Protein AF-A0A2W1MTX5-F1 (afdb_monomer)

Mean predicted aligned error: 8.09 Å

Sequence (174 aa):
MVFNNLLYFTARDSVEGYEIWQYNGINPPQLVNWLNFSNINNAQGSTGYFKVYNNKLIFVYNYNGNMALKEFDGFSVNTILSAALSYRNLYVFNNKLYVVGACYLCDGLRLWEYDGVSMNLIPNLLMTEDNLLGANWLTGFEDEYFTEFQNELYFTAYDTTHGYEIWKYDGSVA

Structure (mmCIF, N/CA/C/O backbone):
data_AF-A0A2W1MTX5-F1
#
_entry.id   AF-A0A2W1MTX5-F1
#
loop_
_atom_site.group_PDB
_atom_site.id
_atom_site.type_symbol
_atom_site.label_atom_id
_atom_site.label_alt_id
_atom_site.label_comp_id
_atom_site.label_asym_id
_atom_site.label_entity_id
_atom_site.label_seq_id
_atom_site.pdbx_PDB_ins_code
_atom_site.Cartn_x
_atom_site.Cartn_y
_atom_site.Cartn_z
_atom_site.occupancy
_atom_site.B_iso_or_equiv
_atom_site.auth_seq_id
_atom_site.auth_comp_id
_atom_site.auth_asym_id
_atom_site.auth_atom_id
_atom_site.pdbx_PDB_model_num
ATOM 1 N N . MET A 1 1 ? -12.093 -1.564 3.730 1.00 90.12 1 MET A N 1
ATOM 2 C CA . MET A 1 1 ? -11.283 -2.759 4.060 1.00 90.12 1 MET A CA 1
ATOM 3 C C . MET A 1 1 ? -11.700 -3.292 5.421 1.00 90.12 1 MET A C 1
ATOM 5 O O . MET A 1 1 ? -11.921 -2.481 6.301 1.00 90.12 1 MET A O 1
ATOM 9 N N . VAL A 1 2 ? -11.815 -4.606 5.621 1.00 93.25 2 VAL A N 1
ATOM 10 C CA . VAL A 1 2 ? -12.070 -5.176 6.959 1.00 93.25 2 VAL A CA 1
ATOM 11 C C . VAL A 1 2 ? -10.751 -5.660 7.558 1.00 93.25 2 VAL A C 1
ATOM 13 O O . VAL A 1 2 ? -10.014 -6.387 6.902 1.00 93.25 2 VAL A O 1
ATOM 16 N N . PHE A 1 3 ? -10.455 -5.257 8.791 1.00 93.69 3 PHE A N 1
ATOM 17 C CA . PHE A 1 3 ? -9.274 -5.665 9.559 1.00 93.69 3 PHE A CA 1
ATOM 18 C C . PHE A 1 3 ? -9.670 -5.746 11.037 1.00 93.69 3 PHE A C 1
ATOM 20 O O . PHE A 1 3 ? -10.489 -4.949 11.475 1.00 93.69 3 PHE A O 1
ATOM 27 N N . ASN A 1 4 ? -9.187 -6.728 11.803 1.00 93.19 4 ASN A N 1
ATOM 28 C CA . ASN A 1 4 ? -9.534 -6.889 13.228 1.00 93.19 4 ASN A CA 1
ATOM 29 C C . ASN A 1 4 ? -11.040 -6.730 13.550 1.00 93.19 4 ASN A C 1
ATOM 31 O O . ASN A 1 4 ? -11.419 -6.121 14.547 1.00 93.19 4 ASN A O 1
ATOM 35 N N . ASN A 1 5 ? -11.905 -7.275 12.683 1.00 94.00 5 ASN A N 1
ATOM 36 C CA . ASN A 1 5 ? -13.369 -7.205 12.794 1.00 94.00 5 ASN A CA 1
ATOM 37 C C . ASN A 1 5 ? -13.969 -5.778 12.778 1.00 94.00 5 ASN A C 1
ATOM 39 O O . ASN A 1 5 ? -15.096 -5.567 13.224 1.00 94.00 5 ASN A O 1
ATOM 43 N N . LEU A 1 6 ? -13.230 -4.802 12.251 1.00 94.12 6 LEU A N 1
ATOM 44 C CA . LEU A 1 6 ? -13.677 -3.432 12.026 1.00 94.12 6 LEU A CA 1
ATOM 45 C C . LEU A 1 6 ? -13.599 -3.098 10.535 1.00 94.12 6 LEU A C 1
ATOM 47 O O . LEU A 1 6 ? -12.701 -3.546 9.817 1.00 94.12 6 LEU A O 1
ATOM 51 N N . LEU A 1 7 ? -14.547 -2.291 10.065 1.00 94.56 7 LEU A N 1
ATOM 52 C CA . LEU A 1 7 ? -14.495 -1.697 8.737 1.00 94.56 7 LEU A CA 1
ATOM 53 C C . LEU A 1 7 ? -13.614 -0.449 8.787 1.00 94.56 7 LEU A C 1
ATOM 55 O O . LEU A 1 7 ? -13.974 0.525 9.438 1.00 94.56 7 LEU A O 1
ATOM 59 N N . TYR A 1 8 ? -12.509 -0.470 8.053 1.00 91.25 8 TYR A N 1
ATOM 60 C CA . TYR A 1 8 ? -11.626 0.664 7.807 1.00 91.25 8 TYR A CA 1
ATOM 61 C C . TYR A 1 8 ? -11.918 1.297 6.451 1.00 91.25 8 TYR A C 1
ATOM 63 O O . TYR A 1 8 ? -12.073 0.595 5.443 1.00 91.25 8 TYR A O 1
ATOM 71 N N . PHE A 1 9 ? -11.973 2.621 6.418 1.00 89.62 9 PHE A N 1
ATOM 72 C CA . PHE A 1 9 ? -12.223 3.396 5.210 1.00 89.62 9 PHE A CA 1
ATOM 73 C C . PHE A 1 9 ? -11.628 4.794 5.339 1.00 89.62 9 PHE A C 1
ATOM 75 O O . PHE A 1 9 ? -11.314 5.251 6.436 1.00 89.62 9 PHE A O 1
ATOM 82 N N . THR A 1 10 ? -11.482 5.470 4.207 1.00 84.94 10 THR A N 1
ATOM 83 C CA . THR A 1 10 ? -11.014 6.850 4.183 1.00 84.94 10 THR A CA 1
ATOM 84 C C . THR A 1 10 ? -12.199 7.807 4.227 1.00 84.94 10 THR A C 1
ATOM 86 O O . THR A 1 10 ? -13.152 7.646 3.464 1.00 84.94 10 THR A O 1
ATOM 89 N N . ALA A 1 11 ? -12.145 8.812 5.095 1.00 84.06 11 ALA A N 1
ATOM 90 C CA . ALA A 1 11 ? -13.117 9.902 5.135 1.00 84.06 11 ALA A CA 1
ATOM 91 C C . ALA A 1 11 ? -12.456 11.199 5.614 1.00 84.06 11 ALA A C 1
ATOM 93 O O . ALA A 1 11 ? -11.381 11.177 6.208 1.00 84.06 11 ALA A O 1
ATOM 94 N N . ARG A 1 12 ? -13.108 12.329 5.342 1.00 78.19 12 ARG A N 1
ATOM 95 C CA . ARG A 1 12 ? -12.662 13.667 5.750 1.00 78.19 12 ARG A CA 1
ATOM 96 C C . ARG A 1 12 ? -13.716 14.329 6.625 1.00 78.19 12 ARG A C 1
ATOM 98 O O . ARG A 1 12 ? -14.905 14.039 6.455 1.00 78.19 12 ARG A O 1
ATOM 105 N N . ASP A 1 13 ? -13.296 15.262 7.462 1.00 72.12 13 ASP A N 1
ATOM 106 C CA . ASP A 1 13 ? -14.199 16.198 8.125 1.00 72.12 13 ASP A CA 1
ATOM 107 C C . ASP A 1 13 ? -13.969 17.642 7.622 1.00 72.12 13 ASP A C 1
ATOM 109 O O . ASP A 1 13 ? -13.434 17.846 6.531 1.00 72.12 13 ASP A O 1
ATOM 113 N N . SER A 1 14 ? -14.476 18.653 8.337 1.00 65.31 14 SER A N 1
ATOM 114 C CA . SER A 1 14 ? -14.325 20.064 7.948 1.00 65.31 14 SER A CA 1
ATOM 115 C C . SER A 1 14 ? -12.987 20.699 8.344 1.00 65.31 14 SER A C 1
ATOM 117 O O . SER A 1 14 ? -12.771 21.872 8.036 1.00 65.31 14 SER A O 1
ATOM 119 N N . VAL A 1 15 ? -12.140 19.978 9.075 1.00 68.06 15 VAL A N 1
ATOM 120 C CA . VAL A 1 15 ? -10.906 20.472 9.696 1.00 68.06 15 VAL A CA 1
ATOM 121 C C . VAL A 1 15 ? -9.678 19.764 9.113 1.00 68.06 15 VAL A C 1
ATOM 123 O O . VAL A 1 15 ? -8.641 20.409 8.940 1.00 68.06 15 VAL A O 1
ATOM 126 N N . GLU A 1 16 ? -9.800 18.493 8.727 1.00 67.12 16 GLU A N 1
ATOM 127 C CA . GLU A 1 16 ? -8.694 17.668 8.237 1.00 67.12 16 GLU A CA 1
ATOM 128 C C . GLU A 1 16 ? -8.829 17.188 6.778 1.00 67.12 16 GLU A C 1
ATOM 130 O O . GLU A 1 16 ? -9.865 17.304 6.117 1.00 67.12 16 GLU A O 1
ATOM 135 N N . GLY A 1 17 ? -7.723 16.638 6.263 1.00 74.06 17 GLY A N 1
ATOM 136 C CA . GLY A 1 17 ? -7.678 15.913 4.996 1.00 74.06 17 GLY A CA 1
ATOM 137 C C . GLY A 1 17 ? -8.372 14.544 5.059 1.00 74.06 17 GLY A C 1
ATOM 138 O O . GLY A 1 17 ? -9.192 14.254 5.926 1.00 74.06 17 GLY A O 1
ATOM 139 N N . TYR A 1 18 ? -8.066 13.682 4.095 1.00 79.31 18 TYR A N 1
ATOM 140 C CA . TYR A 1 18 ? -8.603 12.325 4.029 1.00 79.31 18 TYR A CA 1
ATOM 141 C C . TYR A 1 18 ? -7.907 11.408 5.046 1.00 79.31 18 TYR A C 1
ATOM 143 O O . TYR A 1 18 ? -6.789 10.967 4.827 1.00 79.31 18 TYR A O 1
ATOM 151 N N . GLU A 1 19 ? -8.566 11.051 6.140 1.00 82.19 19 GLU A N 1
ATOM 152 C CA . GLU A 1 19 ? -7.983 10.217 7.198 1.00 82.19 19 GLU A CA 1
ATOM 153 C C . GLU A 1 19 ? -8.576 8.806 7.240 1.00 82.19 19 GLU A C 1
ATOM 155 O O . GLU A 1 19 ? -9.538 8.498 6.535 1.00 82.19 19 GLU A O 1
ATOM 160 N N . ILE A 1 20 ? -7.991 7.928 8.061 1.00 84.81 20 ILE A N 1
ATOM 161 C CA . ILE A 1 20 ? -8.461 6.548 8.241 1.00 84.81 20 ILE A CA 1
ATOM 162 C C . ILE A 1 20 ? -9.460 6.477 9.392 1.00 84.81 20 ILE A C 1
ATOM 164 O O . ILE A 1 20 ? -9.120 6.681 10.558 1.00 84.81 20 ILE A O 1
ATOM 168 N N . TRP A 1 21 ? -10.681 6.082 9.063 1.00 88.88 21 TRP A N 1
ATOM 169 C CA . TRP A 1 21 ? -11.778 5.880 9.998 1.00 88.88 21 TRP A CA 1
ATOM 170 C C . TRP A 1 21 ? -12.066 4.395 10.169 1.00 88.88 21 TRP A C 1
ATOM 172 O O . TRP A 1 21 ? -11.872 3.601 9.247 1.00 88.88 21 TRP A O 1
ATOM 182 N N . GLN A 1 22 ? -12.555 4.033 11.351 1.00 92.00 22 GLN A N 1
ATOM 183 C CA . GLN A 1 22 ? -13.020 2.694 11.681 1.00 92.00 22 GLN A CA 1
ATOM 184 C C . GLN A 1 22 ? -14.496 2.697 12.074 1.00 92.00 22 GLN A C 1
ATOM 186 O O . GLN A 1 22 ? -14.993 3.620 12.721 1.00 92.00 22 GLN A O 1
ATOM 191 N N . TYR A 1 23 ? -15.193 1.623 11.725 1.00 95.06 23 TYR A N 1
ATOM 192 C CA . TYR A 1 23 ? -16.592 1.400 12.061 1.00 95.06 23 TYR A CA 1
ATOM 193 C C . TYR A 1 23 ? -16.807 -0.037 12.531 1.00 95.06 23 TYR A C 1
ATOM 195 O O . TYR A 1 23 ? -16.340 -0.989 11.906 1.00 95.06 23 TYR A O 1
ATOM 203 N N . ASN A 1 24 ? -17.529 -0.189 13.640 1.00 96.00 24 ASN A N 1
ATOM 204 C CA . ASN A 1 24 ? -17.792 -1.483 14.273 1.00 96.00 24 ASN A CA 1
ATOM 205 C C . ASN A 1 24 ? -19.182 -2.059 13.949 1.00 96.00 24 ASN A C 1
ATOM 207 O O . ASN A 1 24 ? -19.570 -3.060 14.544 1.00 96.00 24 ASN A O 1
ATOM 211 N N . GLY A 1 25 ? -19.960 -1.416 13.073 1.00 96.62 25 GLY A N 1
ATOM 212 C CA . GLY A 1 25 ? -21.323 -1.854 12.750 1.00 96.62 25 GLY A CA 1
ATOM 213 C C . GLY A 1 25 ? -22.415 -1.353 13.701 1.00 96.62 25 GLY A C 1
ATOM 214 O O . GLY A 1 25 ? -23.589 -1.579 13.429 1.00 96.62 25 GLY A O 1
ATOM 215 N N . ILE A 1 26 ? -22.063 -0.687 14.808 1.00 97.19 26 ILE A N 1
ATOM 216 C CA . ILE A 1 26 ? -23.009 -0.325 15.880 1.00 97.19 26 ILE A CA 1
ATOM 217 C C . ILE A 1 26 ? -22.917 1.164 16.230 1.00 97.19 26 ILE A C 1
ATOM 219 O O . ILE A 1 26 ? -23.911 1.881 16.168 1.00 97.19 26 ILE A O 1
ATOM 223 N N . ASN A 1 27 ? -21.725 1.636 16.592 1.00 96.00 27 ASN A N 1
ATOM 224 C CA . ASN A 1 27 ? -21.475 3.016 17.002 1.00 96.00 27 ASN A CA 1
ATOM 225 C C . ASN A 1 27 ? -21.075 3.874 15.796 1.00 96.00 27 ASN A C 1
ATOM 227 O O . ASN A 1 27 ? -20.521 3.331 14.838 1.00 96.00 27 ASN A O 1
ATOM 231 N N . PRO A 1 28 ? -21.278 5.204 15.837 1.00 95.19 28 PRO A N 1
ATOM 232 C CA . PRO A 1 28 ? -20.787 6.096 14.791 1.00 95.19 28 PRO A CA 1
ATOM 233 C C . PRO A 1 28 ? -19.294 5.872 14.503 1.00 95.19 28 PRO A C 1
ATOM 235 O O . PRO A 1 28 ? -18.539 5.628 15.454 1.00 95.19 28 PRO A O 1
ATOM 238 N N . PRO A 1 29 ? -18.850 5.965 13.235 1.00 93.44 29 PRO A N 1
ATOM 239 C CA . PRO A 1 29 ? -17.447 5.792 12.887 1.00 93.44 29 PRO A CA 1
ATOM 240 C C . PRO A 1 29 ? -16.524 6.695 13.700 1.00 93.44 29 PRO A C 1
ATOM 242 O O . PRO A 1 29 ? -16.863 7.838 14.002 1.00 93.44 29 PRO A O 1
ATOM 245 N N . GLN A 1 30 ? -15.360 6.164 14.051 1.00 89.62 30 GLN A N 1
ATOM 246 C CA . GLN A 1 30 ? -14.354 6.853 14.850 1.00 89.62 30 GLN A CA 1
ATOM 247 C C . GLN A 1 30 ? -13.054 6.949 14.061 1.00 89.62 30 GLN A C 1
ATOM 249 O O . GLN A 1 30 ? -12.709 6.041 13.306 1.00 89.62 30 GLN A O 1
ATOM 254 N N . LEU A 1 31 ? -12.318 8.032 14.263 1.00 85.88 31 LEU A N 1
ATOM 255 C CA . LEU A 1 31 ? -10.986 8.200 13.701 1.00 85.88 31 LEU A CA 1
ATOM 256 C C . LEU A 1 31 ? -10.019 7.211 14.378 1.00 85.88 31 LEU A C 1
ATOM 258 O O . LEU A 1 31 ? -10.013 7.095 15.603 1.00 85.88 31 LEU A O 1
ATOM 262 N N . VAL A 1 32 ? -9.233 6.466 13.592 1.00 79.44 32 VAL A N 1
ATOM 263 C CA . VAL A 1 32 ? -8.360 5.385 14.103 1.00 79.44 32 VAL A CA 1
ATOM 264 C C . VAL A 1 32 ? -7.237 5.933 14.973 1.00 79.44 32 VAL A C 1
ATOM 266 O O . VAL A 1 32 ? -6.928 5.379 16.024 1.00 79.44 32 VAL A O 1
ATOM 269 N N . ASN A 1 33 ? -6.633 7.031 14.536 1.00 66.50 33 ASN A N 1
ATOM 270 C CA . ASN A 1 33 ? -5.712 7.834 15.318 1.00 66.50 33 ASN A CA 1
ATOM 271 C C . ASN A 1 33 ? -5.543 9.182 14.615 1.00 66.50 33 ASN A C 1
ATOM 273 O O . ASN A 1 33 ? -5.628 9.251 13.388 1.00 66.50 33 ASN A O 1
ATOM 277 N N . TRP A 1 34 ? -5.258 10.235 15.375 1.00 60.94 34 TRP A N 1
ATOM 278 C CA . TRP A 1 34 ? -4.861 11.514 14.800 1.00 60.94 34 TRP A CA 1
ATOM 279 C C . TRP A 1 34 ? -3.433 11.362 14.289 1.00 60.94 34 TRP A C 1
ATOM 281 O O . TRP A 1 34 ? -2.469 11.447 15.055 1.00 60.94 34 TRP A O 1
ATOM 291 N N . LEU A 1 35 ? -3.269 11.157 12.984 1.00 57.59 35 LEU A N 1
ATOM 292 C CA . LEU A 1 35 ? -2.028 11.571 12.349 1.00 57.59 35 LEU A CA 1
ATOM 293 C C . LEU A 1 35 ? -2.075 13.108 12.377 1.00 57.59 35 LEU A C 1
ATOM 295 O O . LEU A 1 35 ? -2.723 13.742 11.562 1.00 57.59 35 LEU A O 1
ATOM 299 N N . ASN A 1 36 ? -1.552 13.684 13.457 1.00 49.34 36 ASN A N 1
ATOM 300 C CA . ASN A 1 36 ? -1.756 15.077 13.847 1.00 49.34 36 ASN A CA 1
ATOM 301 C C . ASN A 1 36 ? -1.218 16.022 12.760 1.00 49.34 36 ASN A C 1
ATOM 303 O O . ASN A 1 36 ? -0.002 16.187 12.643 1.00 49.34 36 ASN A O 1
ATOM 307 N N . PHE A 1 37 ? -2.100 16.653 11.986 1.00 53.56 37 PHE A N 1
ATOM 308 C CA . PHE A 1 37 ? -1.692 17.643 10.998 1.00 53.56 37 PHE A CA 1
ATOM 309 C C . PHE A 1 37 ? -2.513 18.909 11.142 1.00 53.56 37 PHE A C 1
ATOM 311 O O . PHE A 1 37 ? -3.632 19.038 10.657 1.00 53.56 37 PHE A O 1
ATOM 318 N N . SER A 1 38 ? -1.902 19.892 11.787 1.00 44.47 38 SER A N 1
ATOM 319 C CA . SER A 1 38 ? -2.308 21.266 11.599 1.00 44.47 38 SER A CA 1
ATOM 320 C C . SER A 1 38 ? -2.034 21.639 10.143 1.00 44.47 38 SER A C 1
ATOM 322 O O . SER A 1 38 ? -0.888 21.616 9.694 1.00 44.47 38 SER A O 1
ATOM 324 N N . ASN A 1 39 ? -3.101 22.062 9.458 1.00 51.78 39 ASN A N 1
ATOM 325 C CA . ASN A 1 39 ? -3.053 22.977 8.320 1.00 51.78 39 ASN A CA 1
ATOM 326 C C . ASN A 1 39 ? -2.753 22.351 6.952 1.00 51.78 39 ASN A C 1
ATOM 328 O O . ASN A 1 39 ? -1.638 22.540 6.473 1.00 51.78 39 ASN A O 1
ATOM 332 N N . ILE A 1 40 ? -3.698 21.672 6.271 1.00 51.16 40 ILE A N 1
ATOM 333 C CA . ILE A 1 40 ? -3.433 21.311 4.866 1.00 51.16 40 ILE A CA 1
ATOM 334 C C . ILE A 1 40 ? -4.640 21.153 3.921 1.00 51.16 40 ILE A C 1
ATOM 336 O O . ILE A 1 40 ? -5.714 20.689 4.278 1.00 51.16 40 ILE A O 1
ATOM 340 N N . ASN A 1 41 ? -4.407 21.598 2.681 1.00 54.91 41 ASN A N 1
ATOM 341 C CA . ASN A 1 41 ? -5.331 21.700 1.547 1.00 54.91 41 ASN A CA 1
ATOM 342 C C . ASN A 1 41 ? -5.973 20.353 1.129 1.00 54.91 41 ASN A C 1
ATOM 344 O O . ASN A 1 41 ? -5.428 19.292 1.406 1.00 54.91 41 ASN A O 1
ATOM 348 N N . ASN A 1 42 ? -7.068 20.423 0.355 1.00 54.22 42 ASN A N 1
ATOM 349 C CA . ASN A 1 42 ? -8.006 19.357 -0.081 1.00 54.22 42 ASN A CA 1
ATOM 350 C C . ASN A 1 42 ? -7.465 17.999 -0.617 1.00 54.22 42 ASN A C 1
ATOM 352 O O . ASN A 1 42 ? -8.279 17.148 -0.966 1.00 54.22 42 ASN A O 1
ATOM 356 N N . ALA A 1 43 ? -6.154 17.773 -0.730 1.00 55.94 43 ALA A N 1
ATOM 357 C CA . ALA A 1 43 ? -5.562 16.598 -1.390 1.00 55.94 43 ALA A CA 1
ATOM 358 C C . ALA A 1 43 ? -4.650 15.742 -0.485 1.00 55.94 43 ALA A C 1
ATOM 360 O O . ALA A 1 43 ? -3.892 14.918 -0.993 1.00 55.94 43 ALA A O 1
ATOM 361 N N . GLN A 1 44 ? -4.664 15.961 0.832 1.00 69.50 44 GLN A N 1
ATOM 362 C CA . GLN A 1 44 ? -3.721 15.323 1.762 1.00 69.50 44 GLN A CA 1
ATOM 363 C C . GLN A 1 44 ? -4.392 14.248 2.601 1.00 69.50 44 GLN A C 1
ATOM 365 O O . GLN A 1 44 ? -5.586 14.354 2.879 1.00 69.50 44 GLN A O 1
ATOM 370 N N . GLY A 1 45 ? -3.623 13.226 2.979 1.00 70.75 45 GLY A N 1
ATOM 371 C CA . GLY A 1 45 ? -4.103 12.122 3.799 1.00 70.75 45 GLY A CA 1
ATOM 372 C C . GLY A 1 45 ? -3.978 10.736 3.152 1.00 70.75 45 GLY A C 1
ATOM 373 O O . GLY A 1 45 ? -3.275 10.538 2.158 1.00 70.75 45 GLY A O 1
ATOM 374 N N . SER A 1 46 ? -4.641 9.741 3.739 1.00 69.81 46 SER A N 1
ATOM 375 C CA . SER A 1 46 ? -4.785 8.393 3.184 1.00 69.81 46 SER A CA 1
ATOM 376 C C . SER A 1 46 ? -5.471 8.433 1.818 1.00 69.81 46 SER A C 1
ATOM 378 O O . SER A 1 46 ? -6.491 9.091 1.639 1.00 69.81 46 SER A O 1
ATOM 380 N N . THR A 1 47 ? -4.947 7.681 0.853 1.00 71.50 47 THR A N 1
ATOM 381 C CA . THR A 1 47 ? -5.473 7.673 -0.520 1.00 71.50 47 THR A CA 1
ATOM 382 C C . THR A 1 47 ? -6.641 6.709 -0.734 1.00 71.50 47 THR A C 1
ATOM 384 O O . THR A 1 47 ? -7.101 6.562 -1.858 1.00 71.50 47 THR A O 1
ATOM 387 N N . GLY A 1 48 ? -7.092 5.992 0.299 1.00 72.69 48 GLY A N 1
ATOM 388 C CA . GLY A 1 48 ? -8.124 4.958 0.154 1.00 72.69 48 GLY A CA 1
ATOM 389 C C . GLY A 1 48 ? -7.612 3.589 -0.295 1.00 72.69 48 GLY A C 1
ATOM 390 O O . GLY A 1 48 ? -8.366 2.618 -0.244 1.00 72.69 48 GLY A O 1
ATOM 391 N N . TYR A 1 49 ? -6.332 3.468 -0.660 1.00 77.69 49 TYR A N 1
ATOM 392 C CA . TYR A 1 49 ? -5.725 2.174 -0.972 1.00 77.69 49 TYR A CA 1
ATOM 393 C C . TYR A 1 49 ? -5.315 1.466 0.314 1.00 77.69 49 TYR A C 1
ATOM 395 O O . TYR A 1 49 ? -4.376 1.880 0.997 1.00 77.69 49 TYR A O 1
ATOM 403 N N . PHE A 1 50 ? -6.021 0.379 0.619 1.00 84.19 50 PHE A N 1
ATOM 404 C CA . PHE A 1 50 ? -5.778 -0.469 1.778 1.00 84.19 50 PHE A CA 1
ATOM 405 C C . PHE A 1 50 ? -5.583 -1.920 1.351 1.00 84.19 50 PHE A C 1
ATOM 407 O O . PHE A 1 50 ? -6.359 -2.442 0.547 1.00 84.19 50 PHE A O 1
ATOM 414 N N . LYS A 1 51 ? -4.638 -2.614 1.981 1.00 90.69 51 LYS A N 1
ATOM 415 C CA . LYS A 1 51 ? -4.561 -4.080 1.974 1.00 90.69 51 LYS A CA 1
ATOM 416 C C . LYS A 1 51 ? -4.273 -4.597 3.370 1.00 90.69 51 LYS A C 1
ATOM 418 O O . LYS A 1 51 ? -3.589 -3.941 4.145 1.00 90.69 51 LYS A O 1
ATOM 423 N N . VAL A 1 52 ? -4.795 -5.775 3.689 1.00 92.94 52 VAL A N 1
ATOM 424 C CA . VAL A 1 52 ? -4.351 -6.510 4.875 1.00 92.94 52 VAL A CA 1
ATOM 425 C C . VAL A 1 52 ? -3.192 -7.402 4.455 1.00 92.94 52 VAL A C 1
ATOM 427 O O . VAL A 1 52 ? -3.330 -8.186 3.520 1.00 92.94 52 VAL A O 1
ATOM 430 N N . TYR A 1 53 ? -2.060 -7.271 5.137 1.00 94.06 53 TYR A N 1
ATOM 431 C CA . TYR A 1 53 ? -0.862 -8.072 4.908 1.00 94.06 53 TYR A CA 1
ATOM 432 C C . TYR A 1 53 ? -0.171 -8.331 6.247 1.00 94.06 53 TYR A C 1
ATOM 434 O O . TYR A 1 53 ? -0.042 -7.412 7.052 1.00 94.06 53 TYR A O 1
ATOM 442 N N . ASN A 1 54 ? 0.226 -9.579 6.512 1.00 94.00 54 ASN A N 1
ATOM 443 C CA . ASN A 1 54 ? 0.875 -9.992 7.765 1.00 94.00 54 ASN A CA 1
ATOM 444 C C . ASN A 1 54 ? 0.185 -9.455 9.034 1.00 94.00 54 ASN A C 1
ATOM 446 O O . ASN A 1 54 ? 0.833 -8.953 9.950 1.00 94.00 54 ASN A O 1
ATOM 450 N N . ASN A 1 55 ? -1.149 -9.559 9.075 1.00 93.19 55 ASN A N 1
ATOM 451 C CA . ASN A 1 55 ? -1.987 -9.080 10.178 1.00 93.19 55 ASN A CA 1
ATOM 452 C C . ASN A 1 55 ? -1.840 -7.575 10.484 1.00 93.19 55 ASN A C 1
ATOM 454 O O . ASN A 1 55 ? -2.014 -7.141 11.622 1.00 93.19 55 ASN A O 1
ATOM 458 N N . LYS A 1 56 ? -1.533 -6.772 9.465 1.00 93.12 56 LYS A N 1
ATOM 459 C CA . LYS A 1 56 ? -1.517 -5.312 9.532 1.00 93.12 56 LYS A CA 1
ATOM 460 C C . LYS A 1 56 ? -2.330 -4.728 8.390 1.00 93.12 56 LYS A C 1
ATOM 462 O O . LYS A 1 56 ? -2.404 -5.304 7.303 1.00 93.12 56 LYS A O 1
ATOM 467 N N . LEU A 1 57 ? -2.916 -3.562 8.627 1.00 92.50 57 LEU A N 1
ATOM 468 C CA . LEU A 1 57 ? -3.494 -2.740 7.576 1.00 92.50 57 LEU A CA 1
ATOM 469 C C . LEU A 1 57 ? -2.373 -1.925 6.926 1.00 92.50 57 LEU A C 1
ATOM 471 O O . LEU A 1 57 ? -1.792 -1.051 7.562 1.00 92.50 57 LEU A O 1
ATOM 475 N N . ILE A 1 58 ? -2.074 -2.212 5.665 1.00 90.94 58 ILE A N 1
ATOM 476 C CA . ILE A 1 58 ? -1.113 -1.477 4.847 1.00 90.94 58 ILE A CA 1
ATOM 477 C C . ILE A 1 58 ? -1.856 -0.443 4.020 1.00 90.94 58 ILE A C 1
ATOM 479 O O . ILE A 1 58 ? -2.893 -0.752 3.425 1.00 90.94 58 ILE A O 1
ATOM 483 N N . PHE A 1 59 ? -1.328 0.774 3.972 1.00 87.12 59 PHE A N 1
ATOM 484 C CA . PHE A 1 59 ? -1.949 1.866 3.242 1.00 87.12 59 PHE A CA 1
ATOM 485 C C . PHE A 1 59 ? -0.938 2.866 2.706 1.00 87.12 59 PHE A C 1
ATOM 487 O O . PHE A 1 59 ? 0.176 3.014 3.216 1.00 87.12 59 PHE A O 1
ATOM 494 N N . VAL A 1 60 ? -1.369 3.585 1.676 1.00 83.06 60 VAL A N 1
ATOM 495 C CA . VAL A 1 60 ? -0.616 4.696 1.107 1.00 83.06 60 VAL A CA 1
ATOM 496 C C . VAL A 1 60 ? -1.121 6.008 1.701 1.00 83.06 60 VAL A C 1
ATOM 498 O O . VAL A 1 60 ? -2.325 6.247 1.818 1.00 83.06 60 VAL A O 1
ATOM 501 N N . TYR A 1 61 ? -0.179 6.861 2.092 1.00 81.88 61 TYR A N 1
ATOM 502 C CA . TYR A 1 61 ? -0.439 8.156 2.707 1.00 81.88 61 TYR A CA 1
ATOM 503 C C . TYR A 1 61 ? 0.213 9.277 1.898 1.00 81.88 61 TYR A C 1
ATOM 505 O O . TYR A 1 61 ? 1.413 9.210 1.656 1.00 81.88 61 TYR A O 1
ATOM 513 N N . ASN A 1 62 ? -0.540 10.308 1.508 1.00 78.44 62 ASN A N 1
ATOM 514 C CA . ASN A 1 62 ? -0.033 11.490 0.808 1.00 78.44 62 ASN A CA 1
ATOM 515 C C . ASN A 1 62 ? 0.172 12.667 1.775 1.00 78.44 62 ASN A C 1
ATOM 517 O O . ASN A 1 62 ? -0.760 13.093 2.455 1.00 78.44 62 ASN A O 1
ATOM 521 N N . TYR A 1 63 ? 1.379 13.232 1.784 1.00 76.50 63 TYR A N 1
ATOM 522 C CA . TYR A 1 63 ? 1.715 14.470 2.480 1.00 76.50 63 TYR A CA 1
ATOM 523 C C . TYR A 1 63 ? 2.373 15.462 1.524 1.00 76.50 63 TYR A C 1
ATOM 525 O O . TYR A 1 63 ? 3.509 15.254 1.087 1.00 76.50 63 TYR A O 1
ATOM 533 N N . ASN A 1 64 ? 1.687 16.564 1.209 1.00 73.38 64 ASN A N 1
ATOM 534 C CA . ASN A 1 64 ? 2.181 17.580 0.271 1.00 73.38 64 ASN A CA 1
ATOM 535 C C . ASN A 1 64 ? 2.707 16.986 -1.058 1.00 73.38 64 ASN A C 1
ATOM 537 O O . ASN A 1 64 ? 3.754 17.397 -1.552 1.00 73.38 64 ASN A O 1
ATOM 541 N N . GLY A 1 65 ? 2.022 15.978 -1.613 1.00 71.44 65 GLY A N 1
ATOM 542 C CA . GLY A 1 65 ? 2.434 15.315 -2.858 1.00 71.44 65 GLY A CA 1
ATOM 543 C C . GLY A 1 65 ? 3.484 14.210 -2.694 1.00 71.44 65 GLY A C 1
ATOM 544 O O . GLY A 1 65 ? 3.725 13.470 -3.642 1.00 71.44 65 GLY A O 1
ATOM 545 N N . ASN A 1 66 ? 4.065 14.038 -1.504 1.00 73.88 66 ASN A N 1
ATOM 546 C CA . ASN A 1 66 ? 4.958 12.921 -1.202 1.00 73.88 66 ASN A CA 1
ATOM 547 C C . ASN A 1 66 ? 4.142 11.757 -0.648 1.00 73.88 66 ASN A C 1
ATOM 549 O O . ASN A 1 66 ? 3.379 11.949 0.300 1.00 73.88 66 ASN A O 1
ATOM 553 N N . MET A 1 67 ? 4.299 10.556 -1.206 1.00 77.38 67 MET A N 1
ATOM 554 C CA . MET A 1 67 ? 3.570 9.387 -0.721 1.00 77.38 67 MET A CA 1
ATOM 555 C C . MET A 1 67 ? 4.462 8.522 0.171 1.00 77.38 67 MET A C 1
ATOM 557 O O . MET A 1 67 ? 5.637 8.314 -0.107 1.00 77.38 67 MET A O 1
ATOM 561 N N . ALA A 1 68 ? 3.895 7.991 1.247 1.00 82.31 68 ALA A N 1
ATOM 562 C CA . ALA A 1 68 ? 4.546 7.050 2.145 1.00 82.31 68 ALA A CA 1
ATOM 563 C C . ALA A 1 68 ? 3.728 5.762 2.222 1.00 82.31 68 ALA A C 1
ATOM 565 O O . ALA A 1 68 ? 2.496 5.807 2.259 1.00 82.31 68 ALA A O 1
ATOM 566 N N . LEU A 1 69 ? 4.422 4.626 2.284 1.00 86.69 69 LEU A N 1
ATOM 567 C CA . LEU A 1 69 ? 3.809 3.344 2.605 1.00 86.69 69 LEU A CA 1
ATOM 568 C C . LEU A 1 69 ? 3.829 3.172 4.124 1.00 86.69 69 LEU A C 1
ATOM 570 O O . LEU A 1 69 ? 4.892 3.235 4.751 1.00 86.69 69 LEU A O 1
ATOM 574 N N . LYS A 1 70 ? 2.653 2.986 4.716 1.00 88.25 70 LYS A N 1
ATOM 575 C CA . LYS A 1 70 ? 2.468 2.876 6.162 1.00 88.25 70 LYS A CA 1
ATOM 576 C C . LYS A 1 70 ? 1.750 1.587 6.523 1.00 88.25 70 LYS A C 1
ATOM 578 O O . LYS A 1 70 ? 1.019 1.017 5.715 1.00 88.25 70 LYS A O 1
ATOM 583 N N . GLU A 1 71 ? 1.953 1.161 7.759 1.00 90.88 71 GLU A N 1
ATOM 584 C CA . GLU A 1 71 ? 1.273 0.023 8.363 1.00 90.88 71 GLU A CA 1
ATOM 585 C C . GLU A 1 71 ? 0.575 0.430 9.660 1.00 90.88 71 GLU A C 1
ATOM 587 O O . GLU A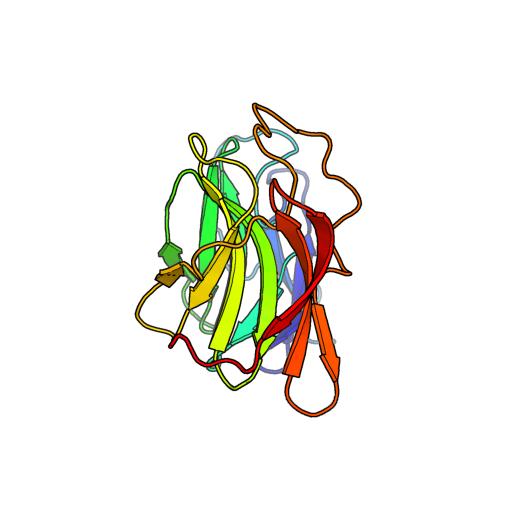 1 71 ? 1.039 1.316 10.377 1.00 90.88 71 GLU A O 1
ATOM 592 N N . PHE A 1 72 ? -0.533 -0.239 9.962 1.00 90.81 72 PHE A N 1
ATOM 593 C CA . PHE A 1 72 ? -1.277 -0.106 11.205 1.00 90.81 72 PHE A CA 1
ATOM 594 C C . PHE A 1 72 ? -1.571 -1.489 11.790 1.00 90.81 72 PHE A C 1
ATOM 596 O O . PHE A 1 72 ? -2.131 -2.352 11.112 1.00 90.81 72 PHE A O 1
ATOM 603 N N . ASP A 1 73 ? -1.191 -1.697 13.048 1.00 91.19 73 ASP A N 1
ATOM 604 C CA . ASP A 1 73 ? -1.316 -2.983 13.754 1.00 91.19 73 A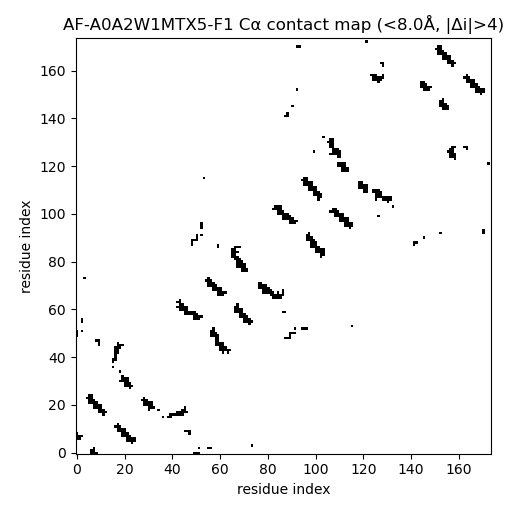SP A CA 1
ATOM 605 C C . ASP A 1 73 ? -2.601 -3.111 14.601 1.00 91.19 73 ASP A C 1
ATOM 607 O O . ASP A 1 73 ? -2.854 -4.161 15.189 1.00 91.19 73 ASP A O 1
ATOM 611 N N . GLY A 1 74 ? -3.432 -2.065 14.656 1.00 88.25 74 GLY A N 1
ATOM 612 C CA . GLY A 1 74 ? -4.578 -1.974 15.570 1.00 88.25 74 GLY A CA 1
ATOM 613 C C . GLY A 1 74 ? -4.379 -0.973 16.713 1.00 88.25 74 GLY A C 1
ATOM 614 O O . GLY A 1 74 ? -5.357 -0.556 17.328 1.00 88.25 74 GLY A O 1
ATOM 615 N N . PHE A 1 75 ? -3.139 -0.550 16.963 1.00 85.75 75 PHE A N 1
ATOM 616 C CA . PHE A 1 75 ? -2.754 0.338 18.061 1.00 85.75 75 PHE A CA 1
ATOM 617 C C . PHE A 1 75 ? -1.888 1.510 17.593 1.00 85.75 75 PHE A C 1
ATOM 619 O O . PHE A 1 75 ? -2.066 2.637 18.051 1.00 85.75 75 PHE A O 1
ATOM 626 N N . SER A 1 76 ? -0.946 1.258 16.686 1.00 86.62 76 SER A N 1
ATOM 627 C CA . SER A 1 76 ? 0.079 2.204 16.259 1.00 86.62 76 SER A CA 1
ATOM 628 C C . SER A 1 76 ? 0.250 2.212 14.743 1.00 86.6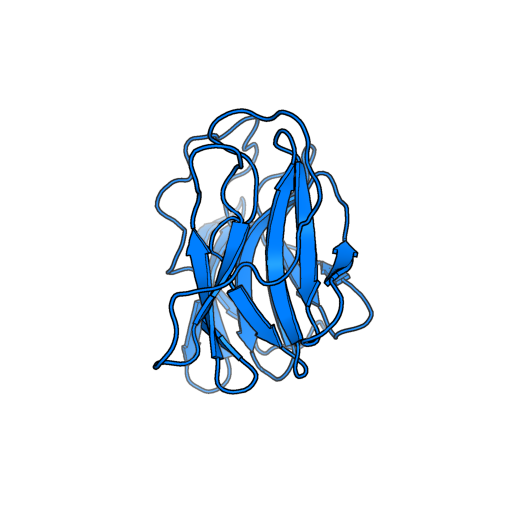2 76 SER A C 1
ATOM 630 O O . SER A 1 76 ? 0.038 1.205 14.067 1.00 86.62 76 SER A O 1
ATOM 632 N N . VAL A 1 77 ? 0.617 3.379 14.207 1.00 86.50 77 VAL A N 1
ATOM 633 C CA . VAL A 1 77 ? 0.947 3.553 12.790 1.00 86.50 77 VAL A CA 1
ATOM 634 C C . VAL A 1 77 ? 2.458 3.671 12.650 1.00 86.50 77 VAL A C 1
ATOM 636 O O . VAL A 1 77 ? 3.052 4.581 13.228 1.00 86.50 77 VAL A O 1
ATOM 639 N N . ASN A 1 78 ? 3.058 2.813 11.829 1.00 88.06 78 ASN A N 1
ATOM 640 C CA . ASN A 1 78 ? 4.481 2.854 11.505 1.00 88.06 78 ASN A CA 1
ATOM 641 C C . ASN A 1 78 ? 4.694 3.127 10.014 1.00 88.06 78 ASN A C 1
ATOM 643 O O . ASN A 1 78 ? 3.832 2.875 9.172 1.00 88.06 78 ASN A O 1
ATOM 647 N N . THR A 1 79 ? 5.859 3.676 9.684 1.00 87.94 79 THR A N 1
ATOM 648 C CA . THR A 1 79 ? 6.261 3.903 8.292 1.00 87.94 79 THR A CA 1
ATOM 649 C C . THR A 1 79 ? 7.066 2.704 7.808 1.00 87.94 79 THR A C 1
ATOM 651 O O . THR A 1 79 ? 8.096 2.401 8.401 1.00 87.94 79 THR A O 1
ATOM 654 N N . ILE A 1 80 ? 6.619 2.060 6.726 1.00 87.62 80 ILE A N 1
ATOM 655 C CA . ILE A 1 80 ? 7.396 1.023 6.028 1.00 87.62 80 ILE A CA 1
ATOM 656 C C . ILE A 1 80 ? 8.456 1.699 5.163 1.00 87.62 80 ILE A C 1
ATOM 658 O O . ILE A 1 80 ? 9.637 1.374 5.241 1.00 87.62 80 ILE A O 1
ATOM 662 N N . LEU A 1 81 ? 8.028 2.666 4.347 1.00 82.44 81 LEU A N 1
ATOM 663 C CA . LEU A 1 81 ? 8.916 3.386 3.447 1.00 82.44 81 LEU A CA 1
ATOM 664 C C . LEU A 1 81 ? 8.431 4.824 3.228 1.00 82.44 81 LEU A C 1
ATOM 666 O O . LEU A 1 81 ? 7.353 5.060 2.676 1.00 82.44 81 LEU A O 1
ATOM 670 N N . SER A 1 82 ? 9.274 5.781 3.619 1.00 71.38 82 SER A N 1
ATOM 671 C CA . SER A 1 82 ? 9.176 7.189 3.224 1.00 71.38 82 SER A CA 1
ATOM 672 C C . SER A 1 82 ? 10.101 7.401 2.044 1.00 71.38 82 SER A C 1
ATOM 674 O O . SER A 1 82 ? 11.309 7.534 2.215 1.00 71.38 82 SER A O 1
ATOM 676 N N . ALA A 1 83 ? 9.555 7.412 0.842 1.00 61.84 83 ALA A N 1
ATOM 677 C CA . ALA A 1 83 ? 10.339 7.726 -0.334 1.00 61.84 83 ALA A CA 1
ATOM 678 C C . ALA A 1 83 ? 9.579 8.756 -1.167 1.00 61.84 83 ALA A C 1
ATOM 680 O O . ALA A 1 83 ? 8.365 8.883 -1.031 1.00 61.84 83 ALA A O 1
ATOM 681 N N . ALA A 1 84 ? 10.275 9.484 -2.043 1.00 54.06 84 ALA A N 1
ATOM 682 C CA . ALA A 1 84 ? 9.655 10.307 -3.088 1.00 54.06 84 ALA A CA 1
ATOM 683 C C . ALA A 1 84 ? 9.037 9.407 -4.176 1.00 54.06 84 ALA A C 1
ATOM 685 O O . ALA A 1 84 ? 9.266 9.588 -5.375 1.00 54.06 84 ALA A O 1
ATOM 686 N N . LEU A 1 85 ? 8.349 8.356 -3.725 1.00 62.59 85 LEU A N 1
ATOM 687 C CA . LEU A 1 85 ? 7.655 7.400 -4.540 1.00 62.59 85 LEU A CA 1
ATOM 688 C C . LEU A 1 85 ? 6.194 7.812 -4.617 1.00 62.59 85 LEU A C 1
ATOM 690 O O . LEU A 1 85 ? 5.605 8.328 -3.670 1.00 62.59 85 LEU A O 1
ATOM 694 N N . SER A 1 86 ? 5.615 7.562 -5.771 1.00 66.44 86 SER A N 1
ATOM 695 C CA . SER A 1 86 ? 4.210 7.735 -6.043 1.00 66.44 86 SER A CA 1
ATOM 696 C C . SER A 1 86 ? 3.573 6.348 -6.059 1.00 66.44 86 SER A C 1
ATOM 698 O O . SER A 1 86 ? 3.538 5.711 -7.111 1.00 66.44 86 SER A O 1
ATOM 700 N N . TYR A 1 87 ? 3.136 5.852 -4.897 1.00 66.94 87 TYR A N 1
ATOM 701 C CA . TYR A 1 87 ? 2.489 4.542 -4.776 1.00 66.94 87 TYR A CA 1
ATOM 702 C C . TYR A 1 87 ? 1.032 4.615 -5.224 1.00 66.94 87 TYR A C 1
ATOM 704 O O . TYR A 1 87 ? 0.307 5.542 -4.865 1.00 66.94 87 TYR A O 1
ATOM 712 N N . ARG A 1 88 ? 0.604 3.647 -6.027 1.00 70.06 88 ARG A N 1
ATOM 713 C CA . ARG A 1 88 ? -0.727 3.654 -6.648 1.00 70.06 88 ARG A CA 1
ATOM 714 C C . ARG A 1 88 ? -1.554 2.441 -6.277 1.00 70.06 88 ARG A C 1
ATOM 716 O O . ARG A 1 88 ? -2.736 2.592 -6.025 1.00 70.06 88 ARG A O 1
ATOM 723 N N . ASN A 1 89 ? -0.944 1.260 -6.228 1.00 78.69 89 ASN A N 1
ATOM 724 C CA . ASN A 1 89 ? -1.691 0.033 -5.999 1.00 78.69 89 ASN A CA 1
ATOM 725 C C . ASN A 1 89 ? -0.937 -0.924 -5.076 1.00 78.69 89 ASN A C 1
ATOM 727 O O . ASN A 1 89 ? 0.296 -0.965 -5.082 1.00 78.69 89 ASN A O 1
ATOM 731 N N . LEU A 1 90 ? -1.706 -1.664 -4.284 1.00 85.50 90 LEU A N 1
ATOM 732 C CA . LEU A 1 90 ? -1.246 -2.663 -3.332 1.00 85.50 90 LEU A CA 1
ATOM 733 C C . LEU A 1 90 ? -1.926 -3.985 -3.676 1.00 85.50 90 LEU A C 1
ATOM 735 O O . LEU A 1 90 ? -3.155 -4.058 -3.712 1.00 85.50 90 LEU A O 1
ATOM 739 N N . TYR A 1 91 ? -1.147 -5.041 -3.865 1.00 89.25 91 TYR A N 1
ATOM 740 C CA . TYR A 1 91 ? -1.662 -6.372 -4.166 1.00 89.25 91 TYR A CA 1
ATOM 741 C C . TYR A 1 91 ? -0.985 -7.414 -3.283 1.00 89.25 91 TYR A C 1
ATOM 743 O O . TYR A 1 91 ? 0.202 -7.306 -3.018 1.00 89.25 91 TYR A O 1
ATOM 751 N N . VAL A 1 92 ? -1.721 -8.409 -2.793 1.00 90.50 92 VAL A N 1
ATOM 752 C CA . VAL A 1 92 ? -1.134 -9.490 -1.988 1.00 90.50 92 VAL A CA 1
ATOM 753 C C . VAL A 1 92 ? -1.246 -10.771 -2.788 1.00 90.50 92 VAL A C 1
ATOM 755 O O . VAL A 1 92 ? -2.351 -11.159 -3.142 1.00 90.50 92 VAL A O 1
ATOM 758 N N . PHE A 1 93 ? -0.110 -11.409 -3.048 1.00 89.88 93 PHE A N 1
ATOM 759 C CA . PHE A 1 93 ? -0.012 -12.665 -3.788 1.00 89.88 93 PHE A CA 1
ATOM 760 C C . PHE A 1 93 ? 1.103 -13.515 -3.180 1.00 89.88 93 PHE A C 1
ATOM 762 O O . PHE A 1 93 ? 2.133 -12.975 -2.784 1.00 89.88 93 PHE A O 1
ATOM 769 N N . ASN A 1 94 ? 0.894 -14.828 -3.054 1.00 89.56 94 ASN A N 1
ATOM 770 C CA . ASN A 1 94 ? 1.888 -15.772 -2.520 1.00 89.56 94 ASN A CA 1
ATOM 771 C C . ASN A 1 94 ? 2.592 -15.301 -1.230 1.00 89.56 94 ASN A C 1
ATOM 773 O O . ASN A 1 94 ? 3.802 -15.440 -1.072 1.00 89.56 94 ASN A O 1
ATOM 777 N N . ASN A 1 95 ? 1.813 -14.752 -0.289 1.00 88.38 95 ASN A N 1
ATOM 778 C CA . ASN A 1 95 ? 2.295 -14.250 1.003 1.00 88.38 95 ASN A CA 1
ATOM 779 C C . ASN A 1 95 ? 3.335 -13.118 0.901 1.00 88.38 95 ASN A C 1
ATOM 781 O O . ASN A 1 95 ? 4.163 -12.946 1.793 1.00 88.38 95 ASN A O 1
ATOM 785 N N . LYS A 1 96 ? 3.275 -12.330 -0.172 1.00 90.25 96 LYS A N 1
ATOM 786 C CA . LYS A 1 96 ? 4.062 -11.114 -0.357 1.00 90.25 96 LYS A CA 1
ATOM 787 C C . LYS A 1 96 ? 3.155 -9.958 -0.750 1.00 90.25 96 LYS A C 1
ATOM 789 O O . LYS A 1 96 ? 2.079 -10.164 -1.317 1.00 90.25 96 LYS A O 1
ATOM 794 N N . LEU A 1 97 ? 3.585 -8.740 -0.438 1.00 91.38 97 LEU A N 1
ATOM 795 C CA . LEU A 1 97 ? 2.907 -7.522 -0.860 1.00 91.38 97 LEU A CA 1
ATOM 796 C C . LEU A 1 97 ? 3.611 -6.951 -2.093 1.00 91.38 97 LEU A C 1
ATOM 798 O O . LEU A 1 97 ? 4.791 -6.628 -2.052 1.00 91.38 97 LEU A O 1
ATOM 802 N N . TYR A 1 98 ? 2.863 -6.770 -3.168 1.00 88.81 98 TYR A N 1
ATOM 803 C CA . TYR A 1 98 ? 3.282 -6.086 -4.377 1.00 88.81 98 TYR A CA 1
ATOM 804 C C . TYR A 1 98 ? 2.796 -4.644 -4.355 1.00 88.81 98 TYR A C 1
ATOM 806 O O . TYR A 1 98 ? 1.643 -4.360 -4.023 1.00 88.81 98 TYR A O 1
ATOM 814 N N . VAL A 1 99 ? 3.692 -3.730 -4.705 1.00 86.06 99 VAL A N 1
ATOM 815 C CA . VAL A 1 99 ? 3.455 -2.292 -4.675 1.00 86.06 99 VAL A CA 1
ATOM 816 C C . VAL A 1 99 ? 3.805 -1.712 -6.034 1.00 86.06 99 VAL A C 1
ATOM 818 O O . VAL A 1 99 ? 4.951 -1.782 -6.474 1.00 86.06 99 VAL A O 1
ATOM 821 N N . VAL A 1 100 ? 2.826 -1.093 -6.687 1.00 81.62 100 VAL A N 1
ATOM 822 C CA . VAL A 1 100 ? 3.076 -0.298 -7.893 1.00 81.62 100 VAL A CA 1
ATOM 823 C C . VAL A 1 100 ? 3.462 1.109 -7.457 1.00 81.62 100 VAL A C 1
ATOM 825 O O . VAL A 1 100 ? 2.655 1.813 -6.843 1.00 81.62 100 VAL A O 1
ATOM 828 N N . GLY A 1 101 ? 4.692 1.523 -7.760 1.00 77.19 101 GLY A N 1
ATOM 829 C CA . GLY A 1 101 ? 5.215 2.831 -7.376 1.00 77.19 101 GLY A CA 1
ATOM 830 C C . GLY A 1 101 ? 6.251 3.381 -8.354 1.00 77.19 101 GLY A C 1
ATOM 831 O O . GLY A 1 101 ? 7.121 2.650 -8.820 1.00 77.19 101 GLY A O 1
ATOM 832 N N . ALA A 1 102 ? 6.178 4.678 -8.651 1.00 68.88 102 ALA A N 1
ATOM 833 C CA . ALA A 1 102 ? 7.196 5.405 -9.426 1.00 68.88 102 ALA A CA 1
ATOM 834 C C . ALA A 1 102 ? 8.126 6.147 -8.477 1.00 68.88 102 ALA A C 1
ATOM 836 O O . ALA A 1 102 ? 7.622 6.686 -7.501 1.00 68.88 102 ALA A O 1
ATOM 837 N N . CYS A 1 103 ? 9.425 6.253 -8.769 1.00 66.75 103 CYS A N 1
ATOM 838 C CA . CYS A 1 103 ? 10.267 7.271 -8.132 1.00 66.75 103 CYS A CA 1
ATOM 839 C C . CYS A 1 103 ? 10.288 8.561 -8.943 1.00 66.75 103 CYS A C 1
ATOM 841 O O . CYS A 1 103 ? 10.136 8.521 -10.158 1.00 66.75 103 CYS A O 1
ATOM 843 N N . TYR A 1 104 ? 10.461 9.707 -8.278 1.00 58.56 104 TYR A N 1
ATOM 844 C CA . TYR A 1 104 ? 10.406 11.030 -8.920 1.00 58.56 104 TYR A CA 1
ATOM 845 C C . TYR A 1 104 ? 11.357 11.190 -10.122 1.00 58.56 104 TYR A C 1
ATOM 847 O O . TYR A 1 104 ? 11.067 11.949 -11.039 1.00 58.56 104 TYR A O 1
ATOM 855 N N . LEU A 1 105 ? 12.481 10.468 -10.118 1.00 62.12 105 LEU A N 1
ATOM 856 C CA . LEU A 1 105 ? 13.475 10.460 -11.198 1.00 62.12 105 LEU A CA 1
ATOM 857 C C . LEU A 1 105 ? 13.533 9.110 -11.930 1.00 62.12 105 LEU A C 1
ATOM 859 O O . LEU A 1 105 ? 14.540 8.802 -12.557 1.00 62.12 105 LEU A O 1
ATOM 863 N N . CYS A 1 106 ? 12.501 8.278 -11.781 1.00 69.44 106 CYS A N 1
ATOM 864 C CA . CYS A 1 106 ? 12.418 6.982 -12.436 1.00 69.44 106 CYS A CA 1
ATOM 865 C C . CYS A 1 106 ? 11.648 7.081 -13.745 1.00 69.44 106 CYS A C 1
ATOM 867 O O . CYS A 1 106 ? 10.698 7.851 -13.877 1.00 69.44 106 CYS A O 1
ATOM 869 N N . ASP A 1 107 ? 11.995 6.147 -14.614 1.00 69.75 107 ASP A N 1
ATOM 870 C CA . ASP A 1 107 ? 11.421 5.880 -15.927 1.00 69.75 107 ASP A CA 1
ATOM 871 C C . ASP A 1 107 ? 9.959 5.357 -15.917 1.00 69.75 107 ASP A C 1
ATOM 873 O O . ASP A 1 107 ? 9.605 4.429 -16.631 1.00 69.75 107 ASP A O 1
ATOM 877 N N . GLY A 1 108 ? 9.086 5.892 -15.054 1.00 72.06 108 GLY A N 1
ATOM 878 C CA . GLY A 1 108 ? 7.681 5.475 -14.920 1.00 72.06 108 GLY A CA 1
ATOM 879 C C . GLY A 1 108 ? 7.358 4.663 -13.656 1.00 72.06 108 GLY A C 1
ATOM 880 O O . GLY A 1 108 ? 8.146 4.593 -12.704 1.00 72.06 108 GLY A O 1
ATOM 881 N N . LEU A 1 109 ? 6.145 4.091 -13.609 1.00 77.62 109 LEU A N 1
ATOM 882 C CA . LEU A 1 109 ? 5.699 3.227 -12.507 1.00 77.62 109 LEU A CA 1
ATOM 883 C C . LEU A 1 109 ? 6.455 1.894 -12.552 1.00 77.62 109 LEU A C 1
ATOM 885 O O . LEU A 1 109 ? 6.604 1.300 -13.612 1.00 77.62 109 LEU A O 1
ATOM 889 N N . ARG A 1 110 ? 6.905 1.397 -11.400 1.00 81.06 110 ARG A N 1
ATOM 890 C CA . ARG A 1 110 ? 7.604 0.111 -11.272 1.00 81.06 110 ARG A CA 1
ATOM 891 C C . ARG A 1 110 ? 6.884 -0.806 -10.296 1.00 81.06 110 ARG A C 1
ATOM 893 O O . ARG A 1 110 ? 6.143 -0.333 -9.430 1.00 81.06 110 ARG A O 1
ATOM 900 N N . LEU A 1 111 ? 7.129 -2.106 -10.431 1.00 82.81 111 LEU A N 1
ATOM 901 C CA . LEU A 1 111 ? 6.619 -3.120 -9.519 1.00 82.81 111 LEU A CA 1
ATOM 902 C C . LEU A 1 111 ? 7.661 -3.454 -8.451 1.00 82.81 111 LEU A C 1
ATOM 904 O O . LEU A 1 111 ? 8.790 -3.836 -8.755 1.00 82.81 111 LEU A O 1
ATOM 908 N N . TRP A 1 112 ? 7.263 -3.311 -7.195 1.00 86.06 112 TRP A N 1
ATOM 909 C CA . TRP A 1 112 ? 8.083 -3.617 -6.033 1.00 86.06 112 TRP A CA 1
ATOM 910 C C . TRP A 1 112 ? 7.448 -4.744 -5.230 1.00 86.06 112 TRP A C 1
ATOM 912 O O . TRP A 1 112 ? 6.227 -4.836 -5.144 1.00 86.06 112 TRP A O 1
ATOM 922 N N . GLU A 1 113 ? 8.275 -5.566 -4.607 1.00 88.62 113 GLU A N 1
ATOM 923 C CA . GLU A 1 113 ? 7.887 -6.637 -3.700 1.00 88.62 113 GLU A CA 1
ATOM 924 C C . GLU A 1 113 ? 8.299 -6.280 -2.266 1.00 88.62 113 GLU A C 1
ATOM 926 O O . GLU A 1 113 ? 9.408 -5.801 -2.032 1.00 88.62 113 GLU A O 1
ATOM 931 N N . TYR A 1 114 ? 7.412 -6.523 -1.307 1.00 89.44 114 TYR A N 1
ATOM 932 C CA . TYR A 1 114 ? 7.628 -6.351 0.123 1.00 89.44 114 TYR A CA 1
ATOM 933 C C . TYR A 1 114 ? 7.358 -7.663 0.855 1.00 89.44 114 TYR A C 1
ATOM 935 O O . TYR A 1 114 ? 6.242 -8.187 0.829 1.00 89.44 114 TYR A O 1
ATOM 943 N N . ASP A 1 115 ? 8.374 -8.171 1.548 1.00 88.81 115 ASP A N 1
ATOM 944 C CA . ASP A 1 115 ? 8.316 -9.423 2.315 1.00 88.81 115 ASP A CA 1
ATOM 945 C C . ASP A 1 115 ? 7.922 -9.216 3.793 1.00 88.81 115 ASP A C 1
ATOM 947 O O . ASP A 1 115 ? 7.766 -10.178 4.542 1.00 88.81 115 ASP A O 1
ATOM 951 N N . GLY A 1 116 ? 7.678 -7.973 4.225 1.00 87.44 116 GLY A N 1
ATOM 952 C CA . GLY A 1 116 ? 7.454 -7.627 5.636 1.00 87.44 116 GLY A CA 1
ATOM 953 C C . GLY A 1 116 ? 8.687 -7.056 6.344 1.00 87.44 116 GLY A C 1
ATOM 954 O O . GLY A 1 116 ? 8.573 -6.559 7.463 1.00 87.44 116 GLY A O 1
ATOM 955 N N . VAL A 1 117 ? 9.851 -7.087 5.696 1.00 84.94 117 VAL A N 1
ATOM 956 C CA . VAL A 1 117 ? 11.127 -6.572 6.209 1.00 84.94 117 VAL A CA 1
ATOM 957 C C . VAL A 1 117 ? 11.765 -5.608 5.209 1.00 84.94 117 VAL A C 1
ATOM 959 O O . VAL A 1 117 ? 12.211 -4.531 5.599 1.00 84.94 117 VAL A O 1
ATOM 962 N N . SER A 1 118 ? 11.792 -5.965 3.927 1.00 85.81 118 SER A N 1
ATOM 963 C CA . SER A 1 118 ? 12.533 -5.270 2.877 1.00 85.81 118 SER A CA 1
ATOM 964 C C . SER A 1 118 ? 11.703 -5.059 1.611 1.00 85.81 118 SER A C 1
ATOM 966 O O . SER A 1 118 ? 10.818 -5.851 1.291 1.00 85.81 118 SER A O 1
ATOM 968 N N . MET A 1 119 ? 11.990 -3.962 0.903 1.00 85.75 119 MET A N 1
ATOM 969 C CA . MET A 1 119 ? 11.419 -3.642 -0.407 1.00 85.75 119 MET A CA 1
ATOM 970 C C . MET A 1 119 ? 12.421 -4.027 -1.498 1.00 85.75 119 MET A C 1
ATOM 972 O O . MET A 1 119 ? 13.551 -3.539 -1.484 1.00 85.75 119 MET A O 1
ATOM 976 N N . ASN A 1 120 ? 11.996 -4.833 -2.465 1.00 86.19 120 ASN A N 1
ATOM 977 C CA . ASN A 1 120 ? 12.813 -5.282 -3.588 1.00 86.19 120 ASN A CA 1
ATOM 978 C C . ASN A 1 120 ? 12.161 -4.862 -4.908 1.00 86.19 120 ASN A C 1
ATOM 980 O O . ASN A 1 120 ? 10.959 -5.031 -5.097 1.00 86.19 120 ASN A O 1
ATOM 984 N N . LEU A 1 121 ? 12.939 -4.289 -5.825 1.00 84.50 121 LEU A N 1
ATOM 985 C CA . LEU A 1 121 ? 12.454 -3.960 -7.165 1.00 84.50 121 LEU A CA 1
ATOM 986 C C . LEU A 1 121 ? 12.371 -5.240 -8.001 1.00 84.50 121 LEU A C 1
ATOM 988 O O . LEU A 1 121 ? 13.347 -5.985 -8.046 1.00 84.50 121 LEU A O 1
ATOM 992 N N . ILE A 1 122 ? 11.265 -5.448 -8.718 1.00 82.19 122 ILE A N 1
ATOM 993 C CA . ILE A 1 122 ? 11.194 -6.474 -9.763 1.00 82.19 122 ILE A CA 1
ATOM 994 C C . ILE A 1 122 ? 11.821 -5.878 -11.039 1.00 82.19 122 ILE A C 1
ATOM 996 O O . ILE A 1 122 ? 11.282 -4.904 -11.574 1.00 82.19 122 ILE A O 1
ATOM 1000 N N . PRO A 1 123 ? 12.991 -6.366 -11.501 1.00 75.31 123 PRO A N 1
ATOM 1001 C CA . PRO A 1 123 ? 13.732 -5.7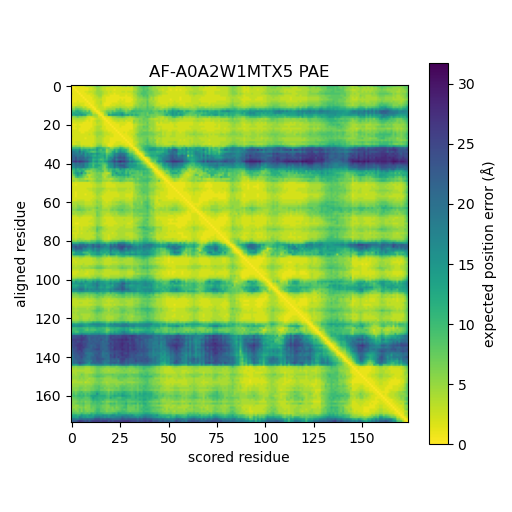30 -12.590 1.00 75.31 123 PRO A CA 1
ATOM 1002 C C . PRO A 1 123 ? 13.010 -5.796 -13.942 1.00 75.31 123 PRO A C 1
ATOM 1004 O O . PRO A 1 123 ? 12.173 -6.663 -14.170 1.00 75.31 123 PRO A O 1
ATOM 1007 N N . ASN A 1 124 ? 13.421 -4.924 -14.871 1.00 67.62 124 ASN A N 1
ATOM 1008 C CA . ASN A 1 124 ? 13.044 -4.946 -16.295 1.00 67.62 124 ASN A CA 1
ATOM 1009 C C . ASN A 1 124 ? 11.544 -4.802 -16.610 1.00 67.62 124 ASN A C 1
ATOM 1011 O O . ASN A 1 124 ? 11.130 -5.120 -17.719 1.00 67.62 124 ASN A O 1
ATOM 1015 N N . LEU A 1 125 ? 10.746 -4.298 -15.667 1.00 69.25 125 LEU A N 1
ATOM 1016 C CA . LEU A 1 125 ? 9.319 -4.058 -15.860 1.00 69.25 125 LEU A CA 1
ATOM 1017 C C . LEU A 1 125 ? 8.970 -2.615 -15.511 1.00 69.25 125 LEU A C 1
ATOM 1019 O O . LEU A 1 125 ? 9.158 -2.171 -14.372 1.00 69.25 125 LEU A O 1
ATOM 1023 N N . LEU A 1 126 ? 8.432 -1.897 -16.492 1.00 75.88 126 LEU A N 1
ATOM 1024 C CA . LEU A 1 126 ? 7.720 -0.651 -16.262 1.00 75.88 126 LEU A CA 1
ATOM 1025 C C . LEU A 1 126 ? 6.229 -0.971 -16.300 1.00 75.88 126 LEU A C 1
ATOM 1027 O O . LEU A 1 126 ? 5.766 -1.670 -17.183 1.00 75.88 126 LEU A O 1
ATOM 1031 N N . MET A 1 127 ? 5.445 -0.484 -15.352 1.00 73.38 127 MET A N 1
ATOM 1032 C CA . MET A 1 127 ? 3.985 -0.621 -15.395 1.00 73.38 127 MET A CA 1
ATOM 1033 C C . MET A 1 127 ? 3.360 0.390 -16.374 1.00 73.38 127 MET A C 1
ATOM 1035 O O . MET A 1 127 ? 2.179 0.298 -16.694 1.00 73.38 127 MET A O 1
ATOM 1039 N N . THR A 1 128 ? 4.140 1.371 -16.839 1.00 69.75 128 THR A N 1
ATOM 1040 C CA . THR A 1 128 ? 3.727 2.432 -17.767 1.00 69.75 128 THR A CA 1
ATOM 1041 C C . THR A 1 128 ? 4.859 2.818 -18.706 1.00 69.75 128 THR A C 1
ATOM 1043 O O . THR A 1 128 ? 6.018 2.565 -18.390 1.00 69.75 128 THR A O 1
ATOM 1046 N N . GLU A 1 129 ? 4.536 3.496 -19.808 1.00 69.44 129 GLU A N 1
ATOM 1047 C CA . GLU A 1 129 ? 5.548 4.147 -20.635 1.00 69.44 129 GLU A CA 1
ATOM 1048 C C . GLU A 1 129 ? 6.402 5.149 -19.841 1.00 69.44 129 GLU A C 1
ATOM 1050 O O . GLU A 1 129 ? 6.026 5.648 -18.770 1.00 69.44 129 GLU A O 1
ATOM 1055 N N . ASP A 1 130 ? 7.590 5.377 -20.385 1.00 58.81 130 ASP A N 1
ATOM 1056 C CA . ASP A 1 130 ? 8.677 6.113 -19.771 1.00 58.81 130 ASP A CA 1
ATOM 1057 C C . ASP A 1 130 ? 8.371 7.627 -19.703 1.00 58.81 130 ASP A C 1
ATOM 1059 O O . ASP A 1 130 ? 7.803 8.202 -20.632 1.00 58.81 130 ASP A O 1
ATOM 1063 N N . ASN A 1 131 ? 8.801 8.286 -18.620 1.00 54.22 131 ASN A N 1
ATOM 1064 C CA . ASN A 1 131 ? 8.729 9.740 -18.392 1.00 54.22 131 ASN A CA 1
ATOM 1065 C C . ASN A 1 131 ? 7.368 10.352 -17.963 1.00 54.22 131 ASN A C 1
ATOM 1067 O O . ASN A 1 131 ? 6.875 11.326 -18.536 1.00 54.22 131 ASN A O 1
ATOM 1071 N N . LEU A 1 132 ? 6.804 9.872 -16.849 1.00 54.94 132 LEU A N 1
ATOM 1072 C CA . LEU A 1 132 ? 5.659 10.498 -16.161 1.00 54.94 132 LEU A CA 1
ATOM 1073 C C . LEU A 1 132 ? 6.052 11.740 -15.332 1.00 54.94 132 LEU A C 1
ATOM 1075 O O . LEU A 1 132 ? 5.670 11.861 -14.162 1.00 54.94 132 LEU A O 1
ATOM 1079 N N . LEU A 1 133 ? 6.808 12.682 -15.904 1.00 46.69 133 LEU A N 1
ATOM 1080 C CA . LEU A 1 133 ? 7.099 13.962 -15.247 1.00 46.69 133 LEU A CA 1
ATOM 1081 C C . LEU A 1 133 ? 5.785 14.699 -14.949 1.00 46.69 133 LEU A C 1
ATOM 1083 O O . LEU A 1 133 ? 5.169 15.303 -15.823 1.00 46.69 133 LEU A O 1
ATOM 1087 N N . GLY A 1 134 ? 5.345 14.648 -13.691 1.00 49.19 134 GLY A N 1
ATOM 1088 C CA . GLY A 1 134 ? 4.208 15.428 -13.206 1.00 49.19 134 GLY A CA 1
ATOM 1089 C C . GLY A 1 134 ? 2.826 14.938 -13.647 1.00 49.19 134 GLY A C 1
ATOM 1090 O O . GLY A 1 134 ? 1.894 15.744 -13.675 1.00 49.19 134 GLY A O 1
ATOM 1091 N N . ALA A 1 135 ? 2.651 13.651 -13.971 1.00 47.78 135 ALA A N 1
ATOM 1092 C CA . ALA A 1 135 ? 1.347 13.115 -14.361 1.00 47.78 135 ALA A CA 1
ATOM 1093 C C . ALA A 1 135 ? 0.361 13.046 -13.171 1.00 47.78 135 ALA A C 1
ATOM 1095 O O . ALA A 1 135 ? 0.096 11.991 -12.596 1.00 47.78 135 ALA A O 1
ATOM 1096 N N . ASN A 1 136 ? -0.256 14.191 -12.870 1.00 46.22 136 ASN A N 1
ATOM 1097 C CA . ASN A 1 136 ? -1.496 14.344 -12.096 1.00 46.22 136 ASN A CA 1
ATOM 1098 C C . ASN A 1 136 ? -2.733 13.750 -12.818 1.00 46.22 136 ASN A C 1
ATOM 1100 O O . ASN A 1 136 ? -3.858 13.993 -12.396 1.00 46.22 136 ASN A O 1
ATOM 1104 N N . TRP A 1 137 ? -2.541 12.992 -13.907 1.00 44.16 137 TRP A N 1
ATOM 1105 C CA . TRP A 1 137 ? -3.595 12.530 -14.821 1.00 44.16 137 TRP A CA 1
ATOM 1106 C C . TRP A 1 137 ? -3.730 11.004 -14.922 1.00 44.16 137 TRP A C 1
ATOM 1108 O O . TRP A 1 137 ? -4.478 10.520 -15.761 1.00 44.16 137 TRP A O 1
ATOM 1118 N N . LEU A 1 138 ? -3.060 10.225 -14.066 1.00 50.56 138 LEU A N 1
ATOM 1119 C CA . LEU A 1 138 ? -3.238 8.761 -14.018 1.00 50.56 138 LEU A CA 1
ATOM 1120 C C . LEU A 1 138 ? -4.466 8.327 -13.197 1.00 50.56 138 LEU A C 1
ATOM 1122 O O . LEU A 1 138 ? -4.459 7.266 -12.577 1.00 50.56 138 LEU A O 1
ATOM 1126 N N . THR A 1 139 ? -5.517 9.146 -13.189 1.00 43.72 139 THR A N 1
ATOM 1127 C CA . THR A 1 139 ? -6.835 8.756 -12.688 1.00 43.72 139 THR A CA 1
ATOM 1128 C C . THR A 1 139 ? -7.426 7.740 -13.662 1.00 43.72 139 THR A C 1
ATOM 1130 O O . THR A 1 139 ? -7.726 8.096 -14.801 1.00 43.72 139 THR A O 1
ATOM 1133 N N . GLY A 1 140 ? -7.568 6.483 -13.247 1.00 44.75 140 GLY A N 1
ATOM 1134 C CA . GLY A 1 140 ? -8.208 5.441 -14.067 1.00 44.75 140 GLY A CA 1
ATOM 1135 C C . GLY A 1 140 ? -7.474 4.105 -14.136 1.00 44.75 140 GLY A C 1
ATOM 1136 O O . GLY A 1 140 ? -8.027 3.147 -14.657 1.00 44.75 140 GLY A O 1
ATOM 1137 N N . PHE A 1 141 ? -6.271 4.006 -13.572 1.00 49.94 141 PHE A N 1
ATO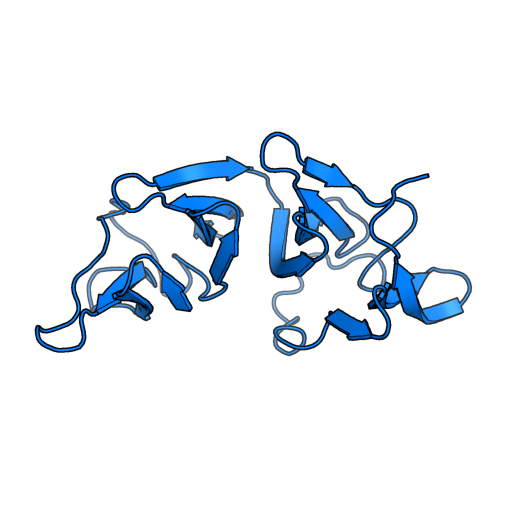M 1138 C CA . PHE A 1 141 ? -5.533 2.741 -13.478 1.00 49.94 141 PHE A CA 1
ATOM 1139 C C . PHE A 1 141 ? -5.664 2.059 -12.103 1.00 49.94 141 PHE A C 1
ATOM 1141 O O . PHE A 1 141 ? -4.828 1.258 -11.692 1.00 49.94 141 PHE A O 1
ATOM 11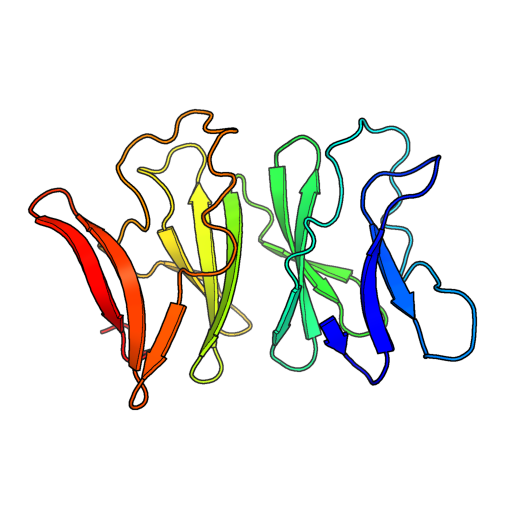48 N N . GLU A 1 142 ? -6.661 2.447 -11.320 1.00 53.59 142 GLU A N 1
ATOM 1149 C CA . GLU A 1 142 ? -6.575 2.329 -9.863 1.00 53.59 142 GLU A CA 1
ATOM 1150 C C . GLU A 1 142 ? -6.985 0.948 -9.329 1.00 53.59 142 GLU A C 1
ATOM 1152 O O . GLU A 1 142 ? -6.568 0.591 -8.231 1.00 53.59 142 GLU A O 1
ATOM 1157 N N . ASP A 1 143 ? -7.646 0.112 -10.141 1.00 52.69 143 ASP A N 1
ATOM 1158 C CA . ASP A 1 143 ? -8.228 -1.153 -9.665 1.00 52.69 143 ASP 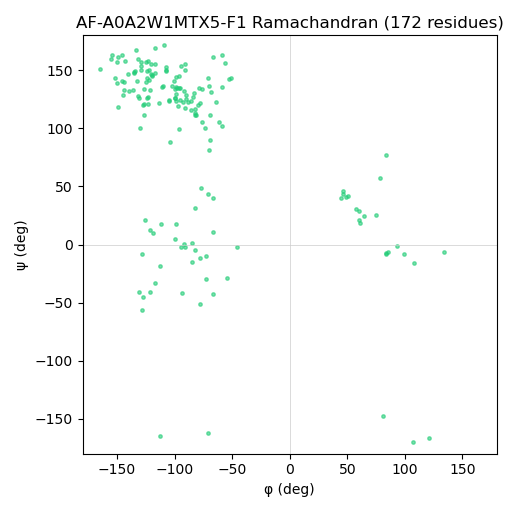A CA 1
ATOM 1159 C C . ASP A 1 143 ? -7.848 -2.419 -10.472 1.00 52.69 143 ASP A C 1
ATOM 1161 O O . ASP A 1 143 ? -8.125 -3.523 -10.009 1.00 52.69 143 ASP A O 1
ATOM 1165 N N . GLU A 1 144 ? -7.174 -2.315 -11.630 1.00 56.56 144 GLU A N 1
AT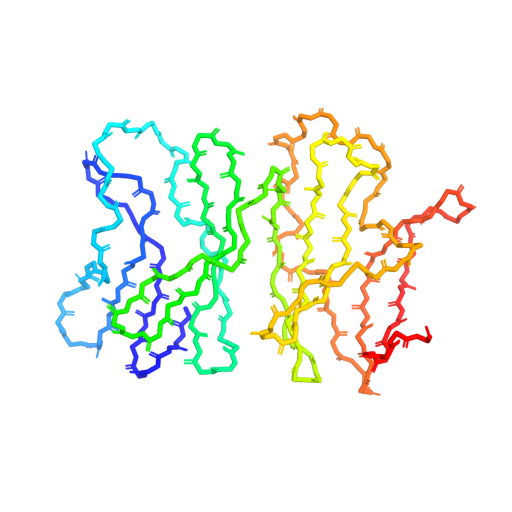OM 1166 C CA . GLU A 1 144 ? -7.123 -3.426 -12.616 1.00 56.56 144 GLU A CA 1
ATOM 1167 C C . GLU A 1 144 ? -5.718 -3.888 -13.046 1.00 56.56 144 GLU A C 1
ATOM 1169 O O . GLU A 1 144 ? -5.557 -4.519 -14.089 1.00 56.56 144 GLU A O 1
ATOM 1174 N N . TYR A 1 145 ? -4.667 -3.619 -12.265 1.00 66.62 145 TYR A N 1
ATOM 1175 C CA . TYR A 1 145 ? -3.332 -4.070 -12.678 1.00 66.62 145 TYR A CA 1
ATOM 1176 C C . TYR A 1 145 ? -3.124 -5.571 -12.553 1.00 66.62 145 TYR A C 1
ATOM 1178 O O . TYR A 1 145 ? -2.328 -6.096 -13.311 1.00 66.62 145 TYR A O 1
ATOM 1186 N N . PHE A 1 146 ? -3.783 -6.256 -11.622 1.00 83.19 146 PHE A N 1
ATOM 1187 C CA . PHE A 1 146 ? -3.399 -7.612 -11.241 1.00 83.19 146 PHE A CA 1
ATOM 1188 C C . PHE A 1 146 ? -4.569 -8.584 -11.321 1.00 83.19 146 PHE A C 1
ATOM 1190 O O . PHE A 1 146 ? -5.653 -8.309 -10.815 1.00 83.19 146 PHE A O 1
ATOM 1197 N N . THR A 1 147 ? -4.330 -9.747 -11.918 1.00 88.56 147 THR A N 1
ATOM 1198 C CA . THR A 1 147 ? -5.251 -10.884 -11.918 1.00 88.56 147 THR A CA 1
ATOM 1199 C C . THR A 1 147 ? -4.492 -12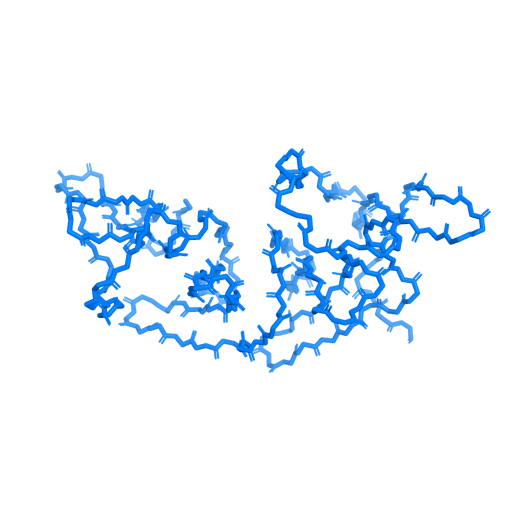.148 -11.553 1.00 88.56 147 THR A C 1
ATOM 1201 O O . THR A 1 147 ? -3.486 -12.478 -12.173 1.00 88.56 147 THR A O 1
ATOM 1204 N N . GLU A 1 148 ? -4.988 -12.885 -10.566 1.00 90.38 148 GLU A N 1
ATOM 1205 C CA . GLU A 1 148 ? -4.487 -14.224 -10.268 1.00 90.38 148 GLU A CA 1
ATOM 1206 C C . GLU A 1 148 ? -5.159 -15.261 -11.164 1.00 90.38 148 GLU A C 1
ATOM 1208 O O . GLU A 1 148 ? -6.387 -15.370 -11.210 1.00 90.38 148 GLU A O 1
ATOM 1213 N N . PHE A 1 149 ? -4.350 -16.069 -11.843 1.00 91.31 149 PHE A N 1
ATOM 1214 C CA . PHE A 1 149 ? -4.830 -17.210 -12.609 1.00 91.31 149 PHE A CA 1
ATOM 1215 C C . PHE A 1 149 ? -3.815 -18.347 -12.530 1.00 91.31 149 PHE A C 1
ATOM 1217 O O . PHE A 1 149 ? -2.631 -18.147 -12.763 1.00 91.31 149 PHE A O 1
ATOM 1224 N N . GLN A 1 150 ? -4.274 -19.549 -12.170 1.00 92.81 150 GLN A N 1
ATOM 1225 C CA . GLN A 1 150 ? -3.432 -20.754 -12.096 1.00 92.81 150 GLN A CA 1
ATOM 1226 C C . GLN A 1 150 ? -2.125 -20.577 -11.293 1.00 92.81 150 GLN A C 1
ATOM 1228 O O . GLN A 1 150 ? -1.087 -21.110 -11.669 1.00 92.81 150 GLN A O 1
ATOM 1233 N N . ASN A 1 151 ? -2.194 -19.877 -10.154 1.00 89.38 151 ASN A N 1
ATOM 1234 C CA . ASN A 1 151 ? -1.046 -19.624 -9.271 1.00 89.38 151 ASN A CA 1
ATOM 1235 C C . ASN A 1 151 ? 0.060 -18.759 -9.904 1.00 89.38 151 ASN A C 1
ATOM 1237 O O . ASN A 1 151 ? 1.212 -18.808 -9.477 1.00 89.38 151 ASN A O 1
ATOM 1241 N N . GLU A 1 152 ? -0.301 -17.951 -10.896 1.00 90.81 152 GLU A N 1
ATOM 1242 C CA . GLU A 1 152 ? 0.523 -16.890 -11.461 1.00 90.81 152 GLU A CA 1
ATOM 1243 C C . GLU A 1 152 ? -0.219 -15.552 -11.345 1.00 90.81 152 GLU A C 1
ATOM 1245 O O . GLU A 1 152 ? -1.455 -15.488 -11.366 1.00 90.81 152 GLU A O 1
ATOM 1250 N N . LEU A 1 153 ? 0.555 -14.478 -11.227 1.00 88.62 153 LEU A N 1
ATOM 1251 C CA . LEU A 1 153 ? 0.079 -13.106 -11.210 1.00 88.62 153 LEU A CA 1
ATOM 1252 C C . LEU A 1 153 ? 0.210 -12.513 -12.612 1.00 88.62 153 LEU A C 1
ATOM 1254 O O . LEU A 1 153 ? 1.317 -12.403 -13.136 1.00 88.62 153 LEU A O 1
ATOM 1258 N N . TYR A 1 154 ? -0.910 -12.114 -13.201 1.00 88.62 154 TYR A N 1
ATOM 1259 C CA . TYR A 1 154 ? -0.978 -11.481 -14.513 1.00 88.62 154 TYR A CA 1
ATOM 1260 C C . TYR A 1 154 ? -1.179 -9.977 -14.370 1.00 88.62 154 TYR A C 1
ATOM 1262 O O . TYR A 1 154 ? -2.000 -9.552 -13.556 1.00 88.62 154 TYR A O 1
ATOM 1270 N N . PHE A 1 155 ? -0.455 -9.180 -15.154 1.00 85.44 155 PHE A N 1
ATOM 1271 C CA . PHE A 1 155 ? -0.570 -7.722 -15.141 1.00 85.44 155 PHE A CA 1
ATOM 1272 C C . PHE A 1 155 ? -0.147 -7.075 -16.453 1.00 85.44 155 PHE A C 1
ATOM 1274 O O . PHE A 1 155 ? 0.593 -7.659 -17.238 1.00 85.44 155 PHE A O 1
ATOM 1281 N N . THR A 1 156 ? -0.607 -5.848 -16.684 1.00 83.62 156 THR A N 1
ATOM 1282 C CA . THR A 1 156 ? -0.155 -5.054 -17.833 1.00 83.62 156 THR A CA 1
ATOM 1283 C C . THR A 1 156 ? 1.160 -4.358 -17.492 1.00 83.62 156 THR A C 1
ATOM 1285 O O . THR A 1 156 ? 1.254 -3.700 -16.454 1.00 83.62 156 THR A O 1
ATOM 1288 N N . ALA A 1 157 ? 2.157 -4.481 -18.365 1.00 81.12 157 ALA A N 1
ATOM 1289 C CA . ALA A 1 157 ? 3.438 -3.789 -18.239 1.00 81.12 157 ALA A CA 1
ATOM 1290 C C . ALA A 1 157 ? 3.963 -3.363 -19.618 1.00 81.12 157 ALA A C 1
ATOM 1292 O O . ALA A 1 157 ? 3.566 -3.909 -20.645 1.00 81.12 157 ALA A O 1
ATOM 1293 N N . TYR A 1 158 ? 4.842 -2.371 -19.622 1.00 78.81 158 TYR A N 1
ATOM 1294 C CA . TYR A 1 158 ? 5.455 -1.742 -20.776 1.00 78.81 158 TYR A CA 1
ATOM 1295 C C . TYR A 1 158 ? 6.947 -2.083 -20.860 1.00 78.81 158 TYR A C 1
ATOM 1297 O O . TYR A 1 158 ? 7.682 -1.966 -19.874 1.00 78.81 158 TYR A O 1
ATOM 1305 N N . ASP A 1 159 ? 7.404 -2.420 -22.063 1.00 78.38 159 ASP A N 1
ATOM 1306 C CA . ASP A 1 159 ? 8.818 -2.396 -22.425 1.00 78.38 159 ASP A CA 1
ATOM 1307 C C . ASP A 1 159 ? 9.032 -1.624 -23.738 1.00 78.38 159 ASP A C 1
ATOM 1309 O O . ASP A 1 159 ? 8.123 -1.463 -24.551 1.00 78.38 159 ASP A O 1
ATOM 1313 N N . THR A 1 160 ? 10.245 -1.116 -23.961 1.00 77.94 160 THR A N 1
ATOM 1314 C CA . THR A 1 160 ? 10.557 -0.268 -25.127 1.00 77.94 160 THR A CA 1
ATOM 1315 C C . THR A 1 160 ? 10.615 -1.023 -26.459 1.00 77.94 160 THR A C 1
ATOM 1317 O O . THR A 1 160 ? 10.714 -0.390 -27.509 1.00 77.94 160 THR A O 1
ATOM 1320 N N . THR A 1 161 ? 10.584 -2.355 -26.434 1.00 84.31 161 THR A N 1
ATOM 1321 C CA . THR A 1 161 ? 10.647 -3.223 -27.617 1.00 84.31 161 THR A CA 1
ATOM 1322 C C . THR A 1 161 ? 9.250 -3.593 -28.118 1.00 84.31 161 THR A C 1
ATOM 1324 O O . THR A 1 161 ? 9.022 -3.577 -29.327 1.00 84.31 161 THR A O 1
ATOM 1327 N N . HIS A 1 162 ? 8.322 -3.903 -27.211 1.00 83.38 162 HIS A N 1
ATOM 1328 C CA . HIS A 1 162 ? 6.987 -4.424 -27.521 1.00 83.38 162 HIS A CA 1
ATOM 1329 C C . HIS A 1 162 ? 5.855 -3.444 -27.175 1.00 83.38 162 HIS A C 1
ATOM 1331 O O . HIS A 1 162 ? 4.763 -3.553 -27.723 1.00 83.38 162 HIS A O 1
ATOM 1337 N N . GLY A 1 163 ? 6.104 -2.438 -26.333 1.00 82.56 163 GLY A N 1
ATOM 1338 C CA . GLY A 1 163 ? 5.056 -1.565 -25.812 1.00 82.56 163 GLY A CA 1
ATOM 1339 C C . GLY A 1 163 ? 4.318 -2.205 -24.634 1.00 82.56 163 GLY A C 1
ATOM 1340 O O . GLY A 1 163 ? 4.927 -2.917 -23.838 1.00 82.56 163 GLY A O 1
ATOM 1341 N N . TYR A 1 164 ? 3.022 -1.906 -24.488 1.00 82.81 164 TYR A N 1
ATOM 1342 C CA . TYR A 1 164 ? 2.172 -2.474 -23.437 1.00 82.81 164 TYR A CA 1
ATOM 1343 C C . TYR A 1 164 ? 1.741 -3.900 -23.778 1.00 82.81 164 TYR A C 1
ATOM 1345 O O . TYR A 1 164 ? 1.053 -4.119 -24.770 1.00 82.81 164 TYR A O 1
ATOM 1353 N N . GLU A 1 165 ? 2.070 -4.838 -22.900 1.00 85.88 165 GLU A N 1
ATOM 1354 C CA . GLU A 1 165 ? 1.770 -6.260 -23.045 1.00 85.88 165 GLU A CA 1
ATOM 1355 C C . GLU A 1 165 ? 1.195 -6.838 -21.745 1.00 85.88 165 GLU A C 1
ATOM 1357 O O . GLU A 1 165 ? 1.265 -6.220 -20.675 1.00 85.88 165 GLU A O 1
ATOM 1362 N N . ILE A 1 166 ? 0.639 -8.050 -21.831 1.00 86.69 166 ILE A N 1
ATOM 1363 C CA . ILE A 1 166 ? 0.274 -8.846 -20.654 1.00 86.69 166 ILE A CA 1
ATOM 1364 C C . ILE A 1 166 ? 1.498 -9.639 -20.201 1.00 86.69 166 ILE A C 1
ATOM 1366 O O . ILE A 1 166 ? 2.043 -10.459 -20.939 1.00 86.69 166 ILE A O 1
ATOM 1370 N N . TRP A 1 167 ? 1.876 -9.443 -18.947 1.00 85.50 167 TRP A N 1
ATOM 1371 C CA . TRP A 1 167 ? 2.965 -10.134 -18.279 1.00 85.50 167 TRP A CA 1
ATOM 1372 C C . TRP A 1 167 ? 2.422 -11.128 -17.268 1.00 85.50 167 TRP A C 1
ATOM 1374 O O . TRP A 1 167 ? 1.342 -10.937 -16.710 1.00 85.50 167 TRP A O 1
ATOM 1384 N N . LYS A 1 168 ? 3.200 -12.181 -17.018 1.00 88.75 168 LYS A N 1
ATOM 1385 C CA . LYS A 1 168 ? 2.946 -13.152 -15.957 1.00 88.75 168 LYS A CA 1
ATOM 1386 C C . LYS A 1 168 ? 4.151 -13.246 -15.028 1.00 88.75 168 LYS A C 1
ATOM 1388 O O . LYS A 1 168 ? 5.291 -13.176 -15.486 1.00 88.75 168 LYS A O 1
ATOM 1393 N N . TYR A 1 169 ? 3.894 -13.429 -13.740 1.00 85.31 169 TYR A N 1
ATOM 1394 C CA . TYR A 1 169 ? 4.910 -13.552 -12.702 1.00 85.31 169 TYR A CA 1
ATOM 1395 C C . TYR A 1 169 ? 4.510 -14.630 -11.696 1.00 85.31 169 TYR A C 1
ATOM 1397 O O . TYR A 1 169 ? 3.380 -14.650 -11.211 1.00 85.31 169 TYR A O 1
ATOM 1405 N N . ASP A 1 170 ? 5.432 -15.532 -11.371 1.00 84.12 170 ASP A N 1
ATOM 1406 C CA . ASP A 1 170 ? 5.172 -16.672 -10.482 1.00 84.12 170 ASP A CA 1
ATOM 1407 C C . ASP A 1 170 ? 5.461 -16.378 -8.996 1.00 84.12 170 ASP A C 1
ATOM 1409 O O . ASP A 1 170 ? 5.203 -17.213 -8.127 1.00 84.12 170 ASP A O 1
ATOM 1413 N N . GLY A 1 171 ? 5.951 -15.176 -8.672 1.00 77.69 171 GLY A N 1
ATOM 1414 C CA . GLY A 1 171 ? 6.306 -14.791 -7.303 1.00 77.69 171 GLY A CA 1
ATOM 1415 C C . GLY A 1 171 ? 7.772 -15.033 -6.931 1.00 77.69 171 GLY A C 1
ATOM 1416 O O . GLY A 1 171 ? 8.166 -14.717 -5.800 1.00 77.69 171 GLY A O 1
ATOM 1417 N N . SER A 1 172 ? 8.580 -15.579 -7.845 1.00 77.00 172 SER A N 1
ATOM 1418 C CA . SER A 1 172 ? 10.009 -15.803 -7.649 1.00 77.00 172 SER A CA 1
ATOM 1419 C C . SER A 1 172 ? 10.844 -14.785 -8.428 1.00 77.00 172 SER A C 1
ATOM 1421 O O . SER A 1 172 ? 10.721 -14.626 -9.641 1.00 77.00 172 SER A O 1
ATOM 1423 N N . VAL A 1 173 ? 11.711 -14.068 -7.714 1.00 62.97 173 VAL A N 1
ATOM 1424 C CA . VAL A 1 173 ? 12.806 -13.333 -8.349 1.00 62.97 173 VAL A CA 1
ATOM 1425 C C . VAL A 1 173 ? 13.886 -14.376 -8.637 1.00 62.97 173 VAL A C 1
ATOM 1427 O O . VAL A 1 173 ? 14.316 -15.060 -7.706 1.00 62.97 173 VAL A O 1
ATOM 1430 N N . ALA A 1 174 ? 14.249 -14.554 -9.909 1.00 46.28 174 ALA A N 1
ATOM 1431 C CA . ALA A 1 174 ? 15.338 -15.446 -10.314 1.00 46.28 174 ALA A CA 1
ATOM 1432 C C . ALA A 1 174 ? 16.702 -14.956 -9.805 1.00 46.28 174 ALA A C 1
ATOM 1434 O O . ALA A 1 174 ? 16.914 -13.720 -9.777 1.00 46.28 174 ALA A O 1
#

Secondary structure (DSSP, 8-state):
-EETTEEEEEE--SSSSBEEEEE-SSSPPEES------S--TT-EEEEEEEEETTEEEEEEEETTEEEEEEE-SS-EEEEEEEEEEEEEEEEETTEEEEEEEETTSSSEEEEEE-SS-EEEEEEEESS-S--TT-TT-TT-SS-SEEEETTEEEEEEEETTTEEEEEEE-S---

Organism: NCBI:txid2219161

Solvent-accessible surface area (backbone atoms only — not comparable to full-atom values): 10448 Å² total; per-residue (Å²): 89,79,54,97,89,25,44,38,49,59,50,62,65,97,82,50,36,28,36,55,30,34,31,70,89,77,60,83,69,42,74,70,64,81,82,82,65,88,84,68,64,98,82,27,31,43,72,65,51,68,43,80,53,96,84,22,46,34,35,42,33,32,54,92,88,36,25,29,40,31,37,32,66,88,86,56,78,47,76,77,42,84,45,67,28,53,70,68,44,74,46,78,56,96,90,30,39,37,37,38,33,20,44,84,89,40,65,19,32,27,46,29,40,32,74,88,84,55,81,42,76,52,79,96,46,19,55,34,68,70,66,59,82,80,63,90,71,72,80,83,69,71,84,74,54,70,44,83,54,97,84,27,43,31,31,60,30,22,44,99,87,80,40,77,42,85,44,78,44,75,85,72,86,130

Foldseek 3Di:
DAAPQWDWFWDDDPQDETAIWTDNPPDPIDGLDCPPDDDDDHPFFWPGAWDQAPRWIWTWGDDPQFIFIWTHNSNDIDTPDRASKDWAHWDAAPRWIWIFIDHLPDQATFIWIHNPRDIHTQPPWHLAGGDPNPCPPPPPPRPPAWDDDPQWIWGWTQDPPPGTDIDIHNPDDD

pLDDT: mean 77.74, std 14.21, range [43.72, 97.19]

Nearest PDB structures (foldseek):
  7e7n-assembly1_A  TM=4.612E-01  e=1.462E-02  Ralstonia solanacearum
  3wwa-assembly1_A  TM=4.718E-01  e=1.622E-01  unclassified
  1sa8-assembly1_A  TM=2.908E-01  e=4.858E+00  Rattus norvegicus
  2mo5-assembly1_A  TM=2.857E-01  e=2.104E+00  Homo sapiens
  5bvs-assembly2_B  TM=2.789E-01  e=9.100E+00  Pygoscelis papua

Radius of gyration: 16.83 Å; Cα contacts (8 Å, |Δi|>4): 351; chains: 1; bounding box: 38×44×46 Å